Protein AF-A0A315AX96-F1 (afdb_monomer)

pLDDT: mean 82.33, std 15.09, range [42.09, 96.19]

Foldseek 3Di:
DDDDPQLLVQQVVLLPDPQQKRPDHDPVQDDPNVVVSVVVCVVVVQWDADPVDGPIIGGDCVVCVSNVNRPPDPPPPDPPALVVVQVVQQPDPVGHDLVRSCVSNVDDSVVSCCVVPPDLPPDPVSVVVVVVVVPD

Solvent-accessible surface area (backbone atoms only — not comparable to full-atom values): 8240 Å² total; per-residue (Å²): 135,87,78,50,72,69,59,47,52,38,43,53,51,7,67,72,35,96,80,20,40,59,79,73,72,59,90,89,53,52,72,71,58,37,52,53,52,50,54,52,36,39,78,67,54,27,31,41,77,36,92,89,40,86,95,38,39,22,54,30,73,60,27,30,45,75,75,69,47,69,80,74,68,79,76,74,81,57,78,92,36,60,68,45,55,48,51,56,41,54,69,39,95,89,43,65,54,72,69,60,51,24,69,77,53,71,43,56,67,71,59,52,44,42,73,75,55,63,59,64,90,77,38,71,72,56,49,55,55,58,61,61,69,73,76,118

Mean predicted aligned error: 13.6 Å

Structure (mmCIF, N/CA/C/O backbone):
data_AF-A0A315AX96-F1
#
_entry.id   AF-A0A315AX96-F1
#
loop_
_atom_site.group_PDB
_atom_site.id
_atom_site.type_symbol
_atom_site.label_atom_id
_atom_site.label_alt_id
_atom_site.label_comp_id
_atom_site.label_asym_id
_atom_site.label_entity_id
_atom_site.label_seq_id
_atom_site.pdbx_PDB_ins_code
_atom_site.Cartn_x
_atom_site.Cartn_y
_atom_site.Cartn_z
_atom_site.occupancy
_atom_site.B_iso_or_equiv
_atom_site.auth_seq_id
_atom_site.auth_comp_id
_atom_site.auth_asym_id
_atom_site.auth_atom_id
_atom_site.pdbx_PDB_model_num
ATOM 1 N N . MET A 1 1 ? 8.034 11.526 -18.529 1.00 64.00 1 MET A N 1
ATOM 2 C CA . MET A 1 1 ? 9.203 10.656 -18.804 1.00 64.00 1 MET A CA 1
ATOM 3 C C . MET A 1 1 ? 8.694 9.248 -19.082 1.00 64.00 1 MET A C 1
ATOM 5 O O . MET A 1 1 ? 7.723 8.856 -18.447 1.00 64.00 1 MET A O 1
ATOM 9 N N . LYS A 1 2 ? 9.268 8.510 -20.039 1.00 84.25 2 LYS A N 1
ATOM 10 C CA . LYS A 1 2 ? 8.833 7.135 -20.335 1.00 84.25 2 LYS A CA 1
ATOM 11 C C . LYS A 1 2 ? 9.669 6.163 -19.499 1.00 84.25 2 LYS A C 1
ATOM 13 O O . LYS A 1 2 ? 10.882 6.134 -19.666 1.00 84.25 2 LYS A O 1
ATOM 18 N N . LEU A 1 3 ? 9.026 5.408 -18.607 1.00 89.19 3 LEU A N 1
ATOM 19 C CA . LEU A 1 3 ? 9.686 4.353 -17.832 1.00 89.19 3 LEU A CA 1
ATOM 20 C C . LEU A 1 3 ? 10.158 3.230 -18.759 1.00 89.19 3 LEU A C 1
ATOM 22 O O . LEU A 1 3 ? 9.441 2.863 -19.696 1.00 89.19 3 LEU A O 1
ATOM 26 N N . THR A 1 4 ? 11.335 2.673 -18.479 1.00 92.44 4 THR A N 1
ATOM 27 C CA . THR A 1 4 ? 11.781 1.429 -19.120 1.00 92.44 4 THR A CA 1
ATOM 28 C C . THR A 1 4 ? 11.036 0.230 -18.534 1.00 92.44 4 THR A C 1
ATOM 30 O O . THR A 1 4 ? 10.529 0.294 -17.411 1.00 92.44 4 THR A O 1
ATOM 33 N N . ASP A 1 5 ? 10.991 -0.884 -19.266 1.00 92.06 5 ASP A N 1
ATOM 34 C CA . ASP A 1 5 ? 10.284 -2.088 -18.808 1.00 92.06 5 ASP A CA 1
ATOM 35 C C . ASP A 1 5 ? 10.875 -2.639 -17.503 1.00 92.06 5 ASP A C 1
ATOM 37 O O . ASP A 1 5 ? 10.133 -3.021 -16.601 1.00 92.06 5 ASP A O 1
ATOM 41 N N . THR A 1 6 ? 12.201 -2.567 -17.334 1.00 92.25 6 THR A N 1
ATOM 42 C CA . THR A 1 6 ? 12.876 -2.939 -16.081 1.00 92.25 6 THR A CA 1
ATOM 43 C C . THR A 1 6 ? 12.469 -2.034 -14.917 1.00 92.25 6 THR A C 1
ATOM 45 O O . THR A 1 6 ? 12.195 -2.529 -13.828 1.00 92.25 6 THR A O 1
ATOM 48 N N . GLN A 1 7 ? 12.411 -0.712 -15.123 1.00 94.19 7 GLN A N 1
ATOM 49 C CA . GLN A 1 7 ? 11.991 0.229 -14.076 1.00 94.19 7 GLN A CA 1
ATOM 50 C C . GLN A 1 7 ? 10.535 -0.006 -13.671 1.00 94.19 7 GLN A C 1
ATOM 52 O O . GLN A 1 7 ? 10.226 -0.012 -12.481 1.00 94.19 7 GLN A O 1
ATOM 57 N N . ARG A 1 8 ? 9.652 -0.241 -14.651 1.00 94.50 8 ARG A N 1
ATOM 58 C CA . ARG A 1 8 ? 8.246 -0.569 -14.399 1.00 94.50 8 ARG A CA 1
ATOM 59 C C . ARG A 1 8 ? 8.116 -1.865 -13.602 1.00 94.50 8 ARG A C 1
ATOM 61 O O . ARG A 1 8 ? 7.441 -1.854 -12.580 1.00 94.50 8 ARG A O 1
ATOM 68 N N . ALA A 1 9 ? 8.800 -2.932 -14.014 1.00 93.38 9 ALA A N 1
ATOM 69 C CA . ALA A 1 9 ? 8.751 -4.221 -13.327 1.00 93.38 9 ALA A CA 1
ATOM 70 C C . ALA A 1 9 ? 9.232 -4.129 -11.867 1.00 93.38 9 ALA A C 1
ATOM 72 O O . ALA A 1 9 ? 8.626 -4.722 -10.979 1.00 93.38 9 ALA A O 1
ATOM 73 N N . LEU A 1 10 ? 10.283 -3.346 -11.595 1.00 94.75 10 LEU A N 1
ATOM 74 C CA . LEU A 1 10 ? 10.766 -3.120 -10.227 1.00 94.75 10 LEU A CA 1
ATOM 75 C C . LEU A 1 10 ? 9.746 -2.366 -9.366 1.00 94.75 10 LEU A C 1
ATOM 77 O O . LEU A 1 10 ? 9.527 -2.736 -8.213 1.00 94.75 10 LEU A O 1
ATOM 81 N N . LEU A 1 11 ? 9.117 -1.322 -9.913 1.00 95.00 11 LEU A N 1
ATOM 82 C CA . LEU A 1 11 ? 8.081 -0.562 -9.209 1.00 95.00 11 LEU A CA 1
ATOM 83 C C . LEU A 1 11 ? 6.825 -1.406 -8.968 1.00 95.00 11 LEU A C 1
ATOM 85 O O . LEU A 1 11 ? 6.208 -1.288 -7.915 1.00 95.00 11 LEU A O 1
ATOM 89 N N . GLU A 1 12 ? 6.466 -2.279 -9.907 1.00 93.50 12 GLU A N 1
ATOM 90 C CA . GLU A 1 12 ? 5.327 -3.188 -9.782 1.00 93.50 12 GLU A CA 1
ATOM 91 C C . GLU A 1 12 ? 5.576 -4.270 -8.723 1.00 93.50 12 GLU A C 1
ATOM 93 O O . GLU A 1 12 ? 4.725 -4.498 -7.862 1.00 93.50 12 GLU A O 1
ATOM 98 N N . ALA A 1 13 ? 6.775 -4.860 -8.698 1.00 93.56 13 ALA A N 1
ATOM 99 C CA . ALA A 1 13 ? 7.179 -5.780 -7.638 1.00 93.56 13 ALA A CA 1
ATOM 100 C C . ALA A 1 13 ? 7.186 -5.090 -6.263 1.00 93.56 13 ALA A C 1
ATOM 102 O O . ALA A 1 13 ? 6.656 -5.623 -5.286 1.00 93.56 13 ALA A O 1
ATOM 103 N N . ALA A 1 14 ? 7.710 -3.862 -6.190 1.00 93.88 14 ALA A N 1
ATOM 104 C CA . ALA A 1 14 ? 7.651 -3.060 -4.975 1.00 93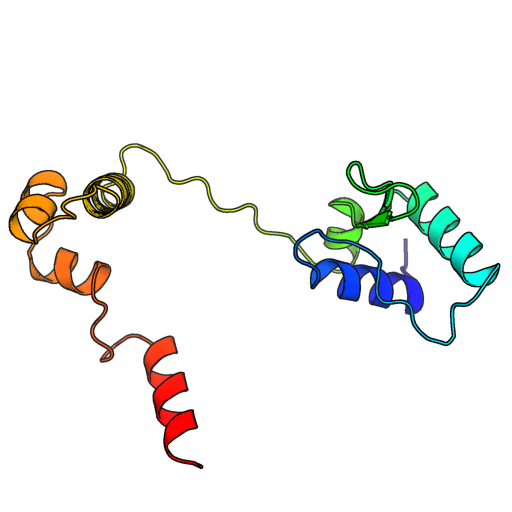.88 14 ALA A CA 1
ATOM 105 C C . ALA A 1 14 ? 6.199 -2.764 -4.567 1.00 93.88 14 ALA A C 1
ATOM 107 O O . ALA A 1 14 ? 5.861 -2.878 -3.393 1.00 93.88 14 ALA A O 1
ATOM 108 N N . ALA A 1 15 ? 5.302 -2.454 -5.506 1.00 92.25 15 ALA A N 1
ATOM 109 C CA . ALA A 1 15 ? 3.894 -2.187 -5.218 1.00 92.25 15 ALA A CA 1
ATOM 110 C C . ALA A 1 15 ? 3.178 -3.376 -4.555 1.00 92.25 15 ALA A C 1
ATOM 112 O O . ALA A 1 15 ? 2.291 -3.156 -3.727 1.00 92.25 15 ALA A O 1
ATOM 113 N N . GLN A 1 16 ? 3.581 -4.608 -4.864 1.00 90.50 16 GLN A N 1
ATOM 114 C CA . GLN A 1 16 ? 3.052 -5.823 -4.237 1.00 90.50 16 GLN A CA 1
ATOM 115 C C . GLN A 1 16 ? 3.631 -6.068 -2.835 1.00 90.50 16 GLN A C 1
ATOM 117 O O . GLN A 1 16 ? 2.996 -6.717 -2.005 1.00 90.50 16 GLN A O 1
ATOM 122 N N . HIS A 1 17 ? 4.800 -5.505 -2.526 1.00 89.69 17 HIS A N 1
ATOM 123 C CA . HIS A 1 17 ? 5.391 -5.607 -1.200 1.00 89.69 17 HIS A CA 1
ATOM 124 C C . HIS A 1 17 ? 4.610 -4.748 -0.178 1.00 89.69 17 HIS A C 1
ATOM 126 O O . HIS A 1 17 ? 4.353 -3.565 -0.442 1.00 89.69 17 HIS A O 1
ATOM 132 N N . PRO A 1 18 ? 4.283 -5.259 1.028 1.00 87.81 18 PRO A N 1
ATOM 133 C CA . PRO A 1 18 ? 3.567 -4.489 2.054 1.00 87.81 18 PRO A CA 1
ATOM 134 C C . PRO A 1 18 ? 4.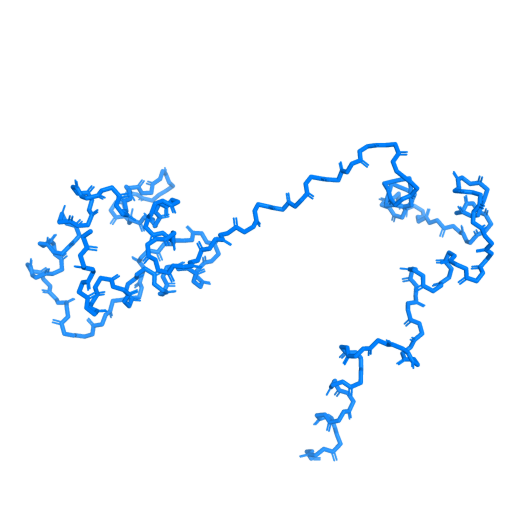266 -3.174 2.420 1.00 87.81 18 PRO A C 1
ATOM 136 O O . PRO A 1 18 ? 3.628 -2.141 2.583 1.00 87.81 18 PRO A O 1
ATOM 139 N N . GLN A 1 19 ? 5.599 -3.209 2.477 1.00 90.38 19 GLN A N 1
ATOM 140 C CA . GLN A 1 19 ? 6.456 -2.057 2.793 1.00 90.38 19 GLN A CA 1
ATOM 141 C C . GLN A 1 19 ? 7.003 -1.335 1.550 1.00 90.38 19 GLN A C 1
ATOM 143 O O . GLN A 1 19 ? 7.928 -0.543 1.667 1.00 90.38 19 GLN A O 1
ATOM 148 N N . LYS A 1 20 ? 6.505 -1.654 0.348 1.00 93.69 20 LYS A N 1
ATOM 149 C CA . LYS A 1 20 ? 6.943 -1.032 -0.914 1.00 93.69 20 LYS A CA 1
ATOM 150 C C . LYS A 1 20 ? 8.442 -1.148 -1.227 1.00 93.69 20 LYS A C 1
ATOM 152 O O . LYS A 1 20 ? 9.001 -0.289 -1.901 1.00 93.69 20 LYS A O 1
ATOM 157 N N . LYS A 1 21 ? 9.102 -2.210 -0.757 1.00 94.94 21 LYS A N 1
ATOM 158 C CA . LYS A 1 21 ? 10.548 -2.419 -0.914 1.00 94.94 21 LYS A CA 1
ATOM 159 C C . LYS A 1 21 ? 10.902 -3.038 -2.261 1.00 94.94 21 LYS A C 1
ATOM 161 O O . LYS A 1 21 ? 10.216 -3.936 -2.743 1.00 94.94 21 LYS A O 1
ATOM 166 N N . LEU A 1 22 ? 12.037 -2.622 -2.811 1.00 93.75 22 LEU A N 1
ATOM 167 C CA . LEU A 1 22 ? 12.649 -3.235 -3.983 1.00 93.75 22 LEU A CA 1
ATOM 168 C C . LEU A 1 22 ? 13.564 -4.381 -3.528 1.00 93.75 22 LEU A C 1
ATOM 170 O O . LEU A 1 22 ? 14.758 -4.178 -3.317 1.00 93.75 22 LEU A O 1
ATOM 174 N N . ILE A 1 23 ? 12.999 -5.578 -3.355 1.00 91.50 23 ILE A N 1
ATOM 175 C CA . ILE A 1 23 ? 13.754 -6.793 -2.981 1.00 91.50 23 ILE A CA 1
ATOM 176 C C . ILE A 1 23 ? 13.781 -7.854 -4.090 1.00 91.50 23 ILE A C 1
ATOM 178 O O . ILE A 1 23 ? 14.702 -8.666 -4.144 1.00 91.50 23 ILE A O 1
ATOM 182 N N .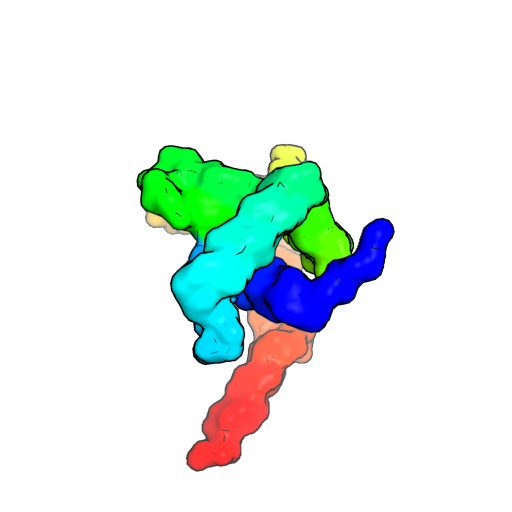 ASN A 1 24 ? 12.813 -7.826 -5.010 1.00 89.38 24 ASN A N 1
ATOM 183 C CA . ASN A 1 24 ? 12.719 -8.764 -6.125 1.00 89.38 24 ASN A CA 1
ATOM 184 C C . ASN A 1 24 ? 13.319 -8.138 -7.390 1.00 89.38 24 ASN A C 1
ATOM 186 O O . ASN A 1 24 ? 12.688 -7.312 -8.047 1.00 89.38 24 ASN A O 1
ATOM 190 N N . PHE A 1 25 ? 14.547 -8.534 -7.730 1.00 90.56 25 PHE A N 1
ATOM 191 C CA . PHE A 1 25 ? 15.251 -8.061 -8.925 1.00 90.56 25 PHE A CA 1
ATOM 192 C C . PHE A 1 25 ? 15.241 -9.138 -10.016 1.00 90.56 25 PHE A C 1
ATOM 194 O O . PHE A 1 25 ? 15.449 -10.309 -9.698 1.00 90.56 25 PHE A O 1
ATOM 201 N N . PRO A 1 26 ? 15.043 -8.773 -11.295 1.00 85.88 26 PRO A N 1
ATOM 202 C CA . PRO A 1 26 ? 15.138 -9.730 -12.391 1.00 85.88 26 PRO A CA 1
ATOM 203 C C . PRO A 1 26 ? 16.582 -10.219 -12.571 1.00 85.88 26 PRO A C 1
ATOM 205 O O . PRO A 1 26 ? 17.533 -9.461 -12.373 1.00 85.88 26 PRO A O 1
ATOM 208 N N . ASP A 1 27 ? 16.758 -11.461 -13.031 1.00 86.06 27 ASP A N 1
ATOM 209 C CA . ASP A 1 27 ? 18.081 -12.079 -13.235 1.00 86.06 27 ASP A CA 1
ATOM 210 C C . ASP A 1 2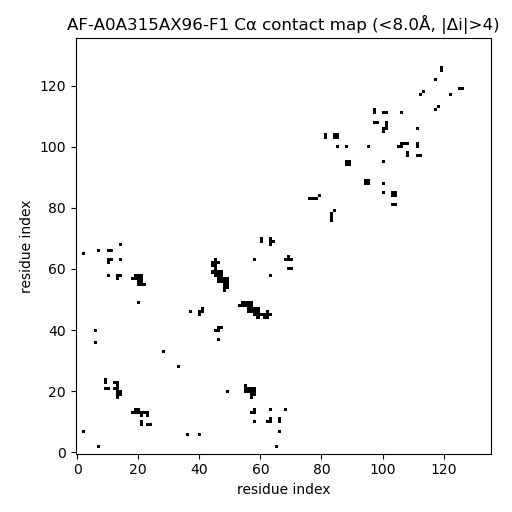7 ? 18.979 -11.348 -14.236 1.00 86.06 27 ASP A C 1
ATOM 212 O O . ASP A 1 27 ? 20.205 -11.478 -14.199 1.00 86.06 27 ASP A O 1
ATOM 216 N N . THR A 1 28 ? 18.374 -10.572 -15.129 1.00 84.50 28 THR A N 1
ATOM 217 C CA . THR A 1 28 ? 19.065 -9.736 -16.112 1.00 84.50 28 THR A CA 1
ATOM 218 C C . THR A 1 28 ? 19.734 -8.514 -15.479 1.00 84.50 28 THR A C 1
ATOM 220 O O . THR A 1 28 ? 20.610 -7.907 -16.093 1.00 84.50 28 THR A O 1
ATOM 223 N N . LEU A 1 29 ? 19.359 -8.151 -14.248 1.00 88.06 29 LEU A N 1
ATOM 224 C CA . LEU A 1 29 ? 19.817 -6.949 -13.562 1.00 88.06 29 LEU A CA 1
ATOM 225 C C . LEU A 1 29 ? 20.759 -7.295 -12.399 1.00 88.06 29 LEU A C 1
ATOM 227 O O . LEU A 1 29 ? 20.354 -7.381 -11.240 1.00 88.06 29 LEU A O 1
ATOM 231 N N . LYS A 1 30 ? 22.051 -7.457 -12.710 1.00 89.56 30 LYS A N 1
ATOM 232 C CA . LYS A 1 30 ? 23.095 -7.844 -11.742 1.00 89.56 30 LYS A CA 1
ATOM 233 C C . LYS A 1 30 ? 24.226 -6.814 -11.653 1.00 89.56 30 LYS A C 1
ATOM 235 O O . LYS A 1 30 ? 24.502 -6.077 -12.601 1.00 8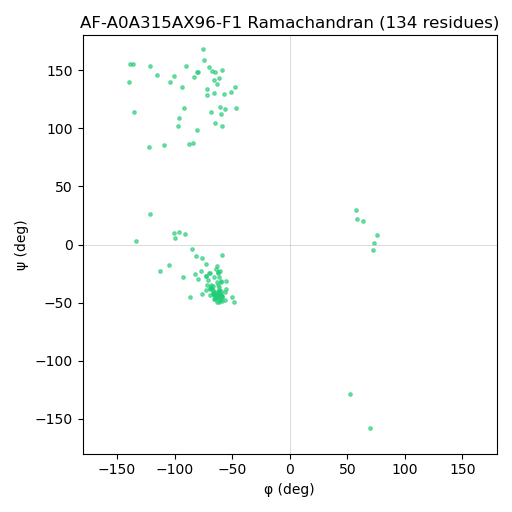9.56 30 LYS A O 1
ATOM 240 N N . GLY A 1 31 ? 24.883 -6.769 -10.491 1.00 90.00 31 GLY A N 1
ATOM 241 C CA . GLY A 1 31 ? 26.087 -5.967 -10.246 1.00 90.00 31 GLY A CA 1
ATOM 242 C C . GLY A 1 31 ? 25.934 -4.487 -10.616 1.00 90.00 31 GLY A C 1
ATOM 243 O O . GLY A 1 31 ? 24.974 -3.826 -10.220 1.00 90.00 31 GLY A O 1
ATOM 244 N N . GLY A 1 32 ? 26.870 -3.965 -11.413 1.00 90.81 32 GLY A N 1
ATOM 245 C CA . GLY A 1 32 ? 26.905 -2.550 -11.797 1.00 90.81 32 GLY A CA 1
ATOM 246 C C . GLY A 1 32 ? 25.675 -2.061 -12.573 1.00 90.81 32 GLY A C 1
ATOM 247 O O . GLY A 1 32 ? 25.311 -0.893 -12.454 1.00 90.81 32 GLY A O 1
ATOM 248 N N . ALA A 1 33 ? 24.990 -2.935 -13.321 1.00 90.88 33 ALA A N 1
ATOM 249 C CA . ALA A 1 33 ? 23.755 -2.565 -14.018 1.00 90.88 33 ALA A CA 1
ATOM 250 C C . ALA A 1 33 ? 22.630 -2.239 -13.024 1.00 90.88 33 ALA A C 1
ATOM 252 O O . ALA A 1 33 ? 21.934 -1.237 -13.186 1.00 90.88 33 ALA A O 1
ATOM 253 N N . ARG A 1 34 ? 22.508 -3.033 -11.951 1.00 93.25 34 ARG A N 1
ATOM 254 C CA . ARG A 1 34 ? 21.550 -2.785 -10.866 1.00 93.25 34 ARG A CA 1
ATOM 255 C C . ARG A 1 34 ? 21.808 -1.442 -10.199 1.00 93.25 34 ARG A C 1
ATOM 257 O O . ARG A 1 34 ? 20.873 -0.668 -10.030 1.00 93.25 34 ARG A O 1
ATOM 264 N N . ILE A 1 35 ? 23.069 -1.157 -9.876 1.00 93.00 35 ILE A N 1
ATOM 265 C CA . ILE A 1 35 ? 23.464 0.106 -9.242 1.00 93.00 35 ILE A CA 1
ATOM 266 C C . ILE A 1 35 ? 23.059 1.285 -10.132 1.00 93.00 35 ILE A C 1
ATOM 268 O O . ILE A 1 35 ? 22.368 2.181 -9.665 1.00 93.00 35 ILE A O 1
ATOM 272 N N . LYS A 1 36 ? 23.380 1.247 -11.433 1.00 94.25 36 LYS A N 1
ATOM 273 C CA . LYS A 1 36 ? 23.011 2.319 -12.374 1.00 94.25 36 LYS A CA 1
ATOM 274 C C . LYS A 1 36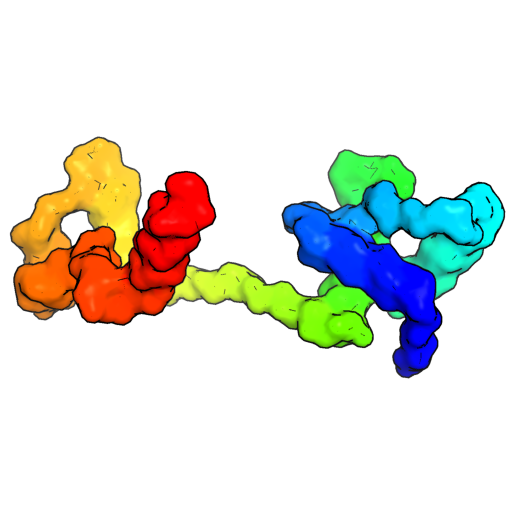 ? 21.502 2.545 -12.463 1.00 94.25 36 LYS A C 1
ATOM 276 O O . LYS A 1 36 ? 21.064 3.693 -12.485 1.00 94.25 36 LYS A O 1
ATOM 281 N N . VAL A 1 37 ? 20.711 1.470 -12.513 1.00 94.69 37 VAL A N 1
ATOM 282 C CA . VAL A 1 37 ? 19.245 1.574 -12.557 1.00 94.69 37 VAL A CA 1
ATOM 283 C C . VAL A 1 37 ? 18.707 2.183 -11.265 1.00 94.69 37 VAL A C 1
ATOM 285 O O . VAL A 1 37 ? 17.919 3.120 -11.341 1.00 94.69 37 VAL A O 1
ATOM 288 N N . LEU A 1 38 ? 19.171 1.724 -10.099 1.00 94.44 38 LEU A N 1
ATOM 289 C CA . LEU A 1 38 ? 18.754 2.276 -8.807 1.00 94.44 38 LEU A CA 1
ATOM 290 C C . LEU A 1 38 ? 19.152 3.750 -8.664 1.00 94.44 38 LEU A C 1
ATOM 292 O O . LEU A 1 38 ? 18.309 4.569 -8.319 1.00 94.44 38 LEU A O 1
ATOM 296 N N . THR A 1 39 ? 20.383 4.123 -9.021 1.00 95.06 39 THR A N 1
ATOM 297 C CA . THR A 1 39 ? 20.820 5.528 -9.027 1.00 95.06 39 THR A CA 1
ATOM 298 C C . THR A 1 39 ? 19.954 6.380 -9.956 1.00 95.06 39 THR A C 1
ATOM 300 O O . THR A 1 39 ? 19.520 7.463 -9.576 1.00 95.06 39 THR A O 1
ATOM 303 N N . SER A 1 40 ? 19.647 5.891 -11.162 1.00 95.06 40 SER A N 1
ATOM 304 C CA . SER A 1 40 ? 18.773 6.603 -12.101 1.00 95.06 40 SER A CA 1
ATOM 305 C C . SER A 1 40 ? 17.345 6.755 -11.577 1.00 95.06 40 SER A C 1
ATOM 307 O O . SER A 1 40 ? 16.752 7.812 -11.773 1.00 95.06 40 SER A O 1
ATOM 309 N N . MET A 1 41 ? 16.784 5.721 -10.947 1.00 95.94 41 MET A N 1
ATOM 310 C CA . MET A 1 41 ? 15.437 5.767 -10.376 1.00 95.94 41 MET A CA 1
ATOM 311 C C . MET A 1 41 ? 15.373 6.698 -9.164 1.00 95.94 41 MET A C 1
ATOM 313 O O . MET A 1 41 ? 14.393 7.423 -9.017 1.00 95.94 41 MET A O 1
ATOM 317 N N . HIS A 1 42 ? 16.420 6.714 -8.339 1.00 96.00 42 HIS A N 1
ATOM 318 C CA . HIS A 1 42 ? 16.533 7.610 -7.193 1.00 96.00 42 HIS A CA 1
ATOM 319 C C . HIS A 1 42 ? 16.637 9.073 -7.636 1.00 96.00 42 HIS A C 1
ATOM 321 O O . HIS A 1 42 ? 15.902 9.922 -7.149 1.00 96.00 42 HIS A O 1
ATOM 327 N N . ASN A 1 43 ? 17.488 9.374 -8.623 1.00 95.25 43 ASN A N 1
ATOM 328 C CA . ASN A 1 43 ? 17.618 10.729 -9.175 1.00 95.25 43 ASN A CA 1
ATOM 329 C C . ASN A 1 43 ? 16.328 11.235 -9.836 1.00 95.25 43 ASN A C 1
ATOM 331 O O . ASN A 1 43 ? 16.135 12.438 -9.964 1.00 95.25 43 ASN A O 1
ATOM 335 N N . ALA A 1 44 ? 15.466 10.321 -10.284 1.00 94.25 44 ALA A N 1
ATOM 336 C CA . ALA A 1 44 ? 14.153 10.630 -10.836 1.00 94.25 44 ALA A CA 1
ATOM 337 C C . ALA A 1 44 ? 13.035 10.644 -9.773 1.00 94.25 44 ALA A C 1
ATOM 339 O O . ALA A 1 44 ? 11.865 10.679 -10.146 1.00 94.25 44 ALA A O 1
ATOM 340 N N . GLU A 1 45 ? 13.378 10.562 -8.481 1.00 95.19 45 GLU A N 1
ATOM 341 C CA . GLU A 1 45 ? 12.447 10.546 -7.339 1.00 95.19 45 GLU A CA 1
ATOM 342 C C . GLU A 1 45 ? 11.418 9.401 -7.377 1.00 95.19 45 GLU A C 1
ATOM 344 O O . GLU A 1 45 ? 10.363 9.460 -6.744 1.00 95.19 45 GLU A O 1
ATOM 349 N N . LEU A 1 46 ? 11.708 8.325 -8.116 1.00 95.81 46 LEU A N 1
ATOM 350 C CA . LEU A 1 46 ? 10.833 7.149 -8.211 1.00 95.81 46 LEU A CA 1
ATOM 351 C C . LEU A 1 46 ? 11.025 6.194 -7.027 1.00 95.81 46 LEU A C 1
ATOM 353 O O . LEU A 1 46 ? 10.129 5.413 -6.705 1.00 95.81 46 LEU A O 1
ATOM 357 N N . ILE A 1 47 ? 12.204 6.231 -6.407 1.00 96.19 47 ILE A N 1
ATOM 358 C CA . ILE A 1 47 ? 12.567 5.430 -5.238 1.00 96.19 47 ILE A CA 1
ATOM 359 C C . ILE A 1 47 ? 13.358 6.284 -4.251 1.00 96.19 47 ILE A C 1
ATOM 361 O O . ILE A 1 47 ? 14.037 7.228 -4.649 1.00 96.19 47 ILE A O 1
ATOM 365 N N . GLU A 1 48 ? 13.322 5.898 -2.986 1.00 95.88 48 GLU A N 1
ATOM 366 C CA . GLU A 1 48 ? 14.061 6.533 -1.896 1.00 95.88 48 GLU A CA 1
ATOM 367 C C . GLU A 1 48 ? 14.705 5.460 -1.001 1.00 95.88 48 GLU A C 1
ATOM 369 O O . GLU A 1 48 ? 14.256 4.307 -1.001 1.00 95.88 48 GLU A O 1
ATOM 374 N N . PRO A 1 49 ? 15.791 5.774 -0.277 1.00 94.69 49 PRO A N 1
ATOM 375 C CA . PRO A 1 49 ? 16.365 4.848 0.690 1.00 94.69 49 PRO A CA 1
ATOM 376 C C . PRO A 1 49 ? 15.371 4.559 1.824 1.00 94.69 49 PRO A C 1
ATOM 378 O O . PRO A 1 49 ? 14.710 5.453 2.347 1.00 94.69 49 PRO A O 1
ATOM 381 N N . SER A 1 50 ? 15.282 3.294 2.222 1.00 92.62 50 SER A N 1
ATOM 382 C CA . SER A 1 50 ? 14.450 2.843 3.334 1.00 92.62 50 SER A CA 1
ATOM 383 C C . SER A 1 50 ? 14.958 3.419 4.654 1.00 92.62 50 SER A C 1
ATOM 385 O O . SER A 1 50 ? 16.129 3.274 4.996 1.00 92.62 50 SER A O 1
ATOM 387 N N . ALA A 1 51 ? 14.056 3.998 5.447 1.00 88.44 51 ALA A N 1
ATOM 388 C CA . ALA A 1 51 ? 14.383 4.471 6.793 1.00 88.44 51 ALA A CA 1
ATOM 389 C C . ALA A 1 51 ? 14.676 3.325 7.783 1.00 88.44 51 ALA A C 1
ATOM 391 O O . ALA A 1 51 ? 15.356 3.536 8.783 1.00 88.44 51 ALA A O 1
ATOM 392 N N . ALA A 1 52 ? 14.150 2.123 7.524 1.00 87.44 52 ALA A N 1
ATOM 393 C CA . ALA A 1 52 ? 14.265 0.978 8.430 1.00 87.44 52 ALA A CA 1
ATOM 394 C C . ALA A 1 52 ? 15.476 0.082 8.131 1.00 87.44 52 ALA A C 1
ATOM 396 O O . ALA A 1 52 ? 15.981 -0.584 9.029 1.00 87.44 52 ALA A O 1
ATOM 397 N N . GLU A 1 53 ? 15.924 0.039 6.874 1.00 87.00 53 GLU A N 1
ATOM 398 C CA . GLU A 1 53 ? 16.969 -0.880 6.419 1.00 87.00 53 GLU A CA 1
ATOM 399 C C . GLU A 1 53 ? 17.975 -0.136 5.537 1.00 87.00 53 GLU A C 1
ATOM 401 O O . GLU A 1 53 ? 17.605 0.298 4.441 1.00 87.00 53 GLU A O 1
ATOM 406 N N . PRO A 1 54 ? 19.240 0.004 5.974 1.00 78.75 54 PRO A N 1
ATOM 407 C CA . PRO A 1 54 ? 20.277 0.576 5.130 1.00 78.75 54 PRO A CA 1
ATOM 408 C C . PRO A 1 54 ? 20.466 -0.297 3.879 1.00 78.75 54 PRO A C 1
ATOM 410 O O . PRO A 1 54 ? 20.347 -1.517 3.940 1.00 78.75 54 PRO A O 1
ATOM 413 N N . GLU A 1 55 ? 20.734 0.339 2.736 1.00 84.62 55 GLU A N 1
ATOM 414 C CA . GLU A 1 55 ? 20.905 -0.283 1.403 1.00 84.62 55 GLU A CA 1
ATOM 415 C C . GLU A 1 55 ? 19.636 -0.816 0.710 1.00 84.62 55 GLU A C 1
ATOM 417 O O . GLU A 1 55 ? 19.689 -1.202 -0.464 1.00 84.62 55 GLU A O 1
ATOM 422 N N . VAL A 1 56 ? 18.478 -0.786 1.371 1.00 91.69 56 VAL A N 1
ATOM 423 C CA . VAL A 1 56 ? 17.196 -1.129 0.741 1.00 91.69 56 VAL A CA 1
ATOM 424 C C . VAL A 1 56 ? 16.526 0.135 0.221 1.00 91.69 56 VAL A C 1
ATOM 426 O O . VAL A 1 56 ? 16.456 1.142 0.916 1.00 91.69 56 VAL A O 1
ATOM 429 N N . PHE A 1 57 ? 15.992 0.076 -0.997 1.00 95.44 57 PHE A N 1
ATOM 430 C CA . PHE A 1 57 ? 15.184 1.155 -1.563 1.00 95.44 57 PHE A CA 1
ATOM 431 C C . PHE A 1 57 ? 13.697 0.825 -1.457 1.00 95.44 57 PHE A C 1
ATOM 433 O O . PHE A 1 57 ? 13.293 -0.332 -1.608 1.00 95.44 57 PHE A O 1
ATOM 440 N N . VAL A 1 58 ? 12.883 1.852 -1.241 1.00 95.69 58 VAL A N 1
ATOM 441 C CA . VAL A 1 58 ? 11.421 1.787 -1.270 1.00 95.69 58 VAL A CA 1
ATOM 442 C C . VAL A 1 58 ? 10.881 2.641 -2.413 1.00 95.69 58 VAL A C 1
ATOM 444 O O . VAL A 1 58 ? 11.472 3.655 -2.782 1.00 95.69 58 VAL A O 1
ATOM 447 N N . ALA A 1 59 ? 9.778 2.207 -3.018 1.00 95.31 59 ALA A N 1
ATOM 448 C CA . ALA A 1 59 ? 9.097 2.972 -4.054 1.00 95.31 59 ALA A CA 1
ATOM 449 C C . ALA A 1 59 ? 8.385 4.181 -3.435 1.00 95.31 59 ALA A C 1
ATOM 451 O O . ALA A 1 59 ? 7.605 4.030 -2.492 1.00 95.31 59 ALA A O 1
ATOM 452 N N . THR A 1 60 ? 8.625 5.367 -3.993 1.00 94.56 60 THR A N 1
ATOM 453 C CA . THR A 1 60 ? 7.963 6.601 -3.551 1.00 94.56 60 THR A CA 1
ATOM 454 C C . THR A 1 60 ? 6.517 6.645 -4.044 1.00 94.56 60 THR A C 1
ATOM 456 O O . THR A 1 60 ? 6.109 5.898 -4.941 1.00 94.56 60 THR A O 1
ATOM 459 N N . ALA A 1 61 ? 5.731 7.588 -3.518 1.00 91.94 61 ALA A N 1
ATOM 460 C CA . ALA A 1 61 ? 4.403 7.875 -4.058 1.00 91.94 61 ALA A CA 1
ATOM 461 C C . ALA A 1 61 ? 4.457 8.227 -5.557 1.00 91.94 61 ALA A C 1
ATOM 463 O O . ALA A 1 61 ? 3.627 7.745 -6.326 1.00 91.94 61 ALA A O 1
ATOM 464 N N . THR A 1 62 ? 5.458 9.005 -5.981 1.00 92.19 62 THR A N 1
ATOM 465 C CA . THR A 1 62 ? 5.682 9.371 -7.388 1.00 92.19 62 THR A CA 1
ATOM 466 C C . THR A 1 62 ? 5.993 8.146 -8.246 1.00 92.19 62 THR A C 1
ATOM 468 O O . THR A 1 62 ? 5.393 7.973 -9.308 1.00 92.19 62 THR A O 1
ATOM 471 N N . GLY A 1 63 ? 6.873 7.254 -7.777 1.00 93.62 63 GLY A N 1
ATOM 472 C CA . GLY A 1 63 ? 7.198 6.006 -8.470 1.00 93.62 63 GLY A CA 1
ATOM 473 C C . GLY A 1 63 ? 5.982 5.103 -8.664 1.00 93.62 63 GLY A C 1
ATOM 474 O O . GLY A 1 63 ? 5.740 4.607 -9.763 1.00 93.62 63 GLY A O 1
ATOM 475 N N . LEU A 1 64 ? 5.164 4.947 -7.622 1.00 92.94 64 LEU A N 1
ATOM 476 C CA . LEU A 1 64 ? 3.933 4.159 -7.688 1.00 92.94 64 LEU A CA 1
ATOM 477 C C . LEU A 1 64 ? 2.886 4.798 -8.616 1.00 92.94 64 LEU A C 1
ATOM 479 O O . LEU A 1 64 ? 2.283 4.108 -9.436 1.00 92.94 64 LEU A O 1
ATOM 483 N N . GLN A 1 65 ? 2.714 6.121 -8.575 1.00 91.94 65 GLN A N 1
ATOM 484 C CA . GLN A 1 65 ? 1.815 6.824 -9.498 1.00 91.94 65 GLN A CA 1
ATOM 485 C C . GLN A 1 65 ? 2.255 6.688 -10.959 1.00 91.94 65 GLN A C 1
ATOM 487 O O . GLN A 1 65 ? 1.408 6.557 -11.842 1.00 91.94 65 GLN A O 1
ATOM 492 N N . ALA A 1 66 ? 3.563 6.658 -11.226 1.00 91.75 66 ALA A N 1
ATOM 493 C CA . ALA A 1 66 ? 4.100 6.509 -12.576 1.00 91.75 66 ALA A CA 1
ATOM 494 C C . ALA A 1 66 ? 3.755 5.154 -13.229 1.00 91.75 66 ALA A C 1
ATOM 496 O O . ALA A 1 66 ? 3.759 5.050 -14.458 1.00 91.75 66 ALA A O 1
ATOM 497 N N . ILE A 1 67 ? 3.422 4.132 -12.431 1.00 92.62 67 ILE A N 1
ATOM 498 C CA . ILE A 1 67 ? 2.896 2.840 -12.906 1.00 92.62 67 ILE A CA 1
ATOM 499 C C . ILE A 1 67 ? 1.369 2.721 -12.765 1.00 92.62 67 ILE A C 1
ATOM 501 O O . ILE A 1 67 ? 0.817 1.643 -12.955 1.00 92.62 67 ILE A O 1
ATOM 505 N N . GLY A 1 68 ? 0.673 3.813 -12.434 1.00 88.44 68 GLY A N 1
ATOM 506 C CA . GLY A 1 68 ? -0.776 3.821 -12.213 1.00 88.44 68 GLY A CA 1
ATOM 507 C C . GLY A 1 68 ? -1.210 3.225 -10.872 1.00 88.44 68 GLY A C 1
ATOM 508 O O . GLY A 1 68 ? -2.404 3.068 -10.627 1.00 88.44 68 GLY A O 1
ATOM 509 N N . PHE A 1 69 ? -0.268 2.919 -9.977 1.00 83.00 69 PHE A N 1
ATOM 510 C CA . PHE A 1 69 ? -0.566 2.419 -8.643 1.00 83.00 69 PHE A CA 1
ATOM 511 C C . PHE A 1 69 ? -0.843 3.595 -7.703 1.00 83.00 69 PHE A C 1
ATOM 513 O O . PHE A 1 69 ? 0.035 4.112 -7.012 1.00 83.00 69 PHE A O 1
ATOM 520 N N . THR A 1 70 ? -2.096 4.039 -7.657 1.00 70.44 70 THR A N 1
ATOM 521 C CA . THR A 1 70 ? -2.543 4.962 -6.614 1.00 70.44 70 THR A CA 1
ATOM 522 C C . THR A 1 70 ? -2.825 4.143 -5.363 1.00 70.44 70 THR A C 1
ATOM 524 O O . THR A 1 70 ? -3.886 3.529 -5.252 1.00 70.44 70 THR A O 1
ATOM 527 N N . SER A 1 71 ? -1.879 4.101 -4.421 1.00 64.31 71 SER A N 1
ATOM 528 C CA . SER A 1 71 ? -2.171 3.587 -3.082 1.00 64.31 71 SER A CA 1
ATOM 529 C C . SER A 1 71 ? -3.292 4.444 -2.508 1.00 64.31 71 SER A C 1
ATOM 531 O O . SER A 1 71 ? -3.061 5.585 -2.110 1.00 64.31 71 SER A O 1
ATOM 533 N N . GLN A 1 72 ? -4.523 3.936 -2.520 1.00 54.62 72 GLN A N 1
ATOM 534 C CA . GLN A 1 72 ? -5.624 4.611 -1.862 1.00 54.62 72 GLN A CA 1
ATOM 535 C C . GLN A 1 72 ? -5.276 4.575 -0.376 1.00 54.62 72 GLN A C 1
ATOM 537 O O . GLN A 1 72 ? -5.300 3.507 0.236 1.00 54.62 72 GLN A O 1
ATOM 542 N N . ALA A 1 73 ? -4.844 5.713 0.178 1.00 56.84 73 ALA A N 1
ATOM 543 C CA . ALA A 1 73 ? -4.607 5.824 1.610 1.00 56.84 73 ALA A CA 1
ATOM 544 C C . ALA A 1 73 ? -5.837 5.240 2.325 1.00 56.84 73 ALA A C 1
ATOM 546 O O . ALA A 1 73 ? -6.958 5.515 1.866 1.00 56.84 73 ALA A O 1
ATOM 547 N N . PRO A 1 74 ? -5.663 4.414 3.377 1.00 57.03 74 PRO A N 1
ATOM 548 C CA . PRO A 1 74 ? -6.790 3.883 4.127 1.00 57.03 74 PRO A CA 1
ATOM 549 C C . PRO A 1 74 ? -7.737 5.040 4.421 1.00 57.03 74 PRO A C 1
ATOM 551 O O . PRO A 1 74 ? -7.324 6.032 5.023 1.00 57.03 74 PRO A O 1
ATOM 554 N 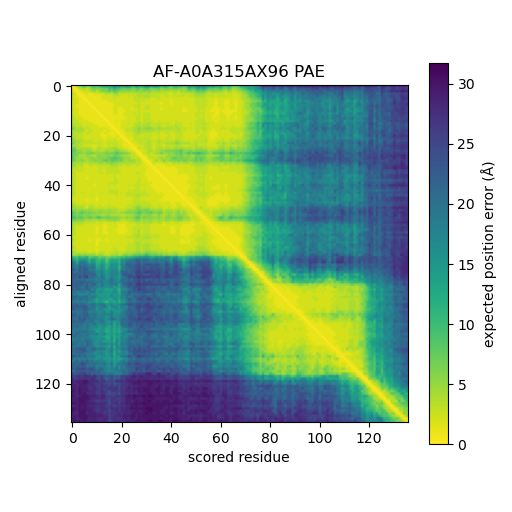N . ARG A 1 75 ? -8.973 4.980 3.903 1.00 62.59 75 ARG A N 1
ATOM 555 C CA . ARG A 1 75 ? -9.938 6.056 4.140 1.00 62.59 75 ARG A CA 1
ATOM 556 C C . ARG A 1 75 ? -10.060 6.201 5.648 1.00 62.59 75 ARG A C 1
ATOM 558 O O . ARG A 1 75 ? -10.469 5.252 6.316 1.00 62.59 75 ARG A O 1
ATOM 565 N N . ALA A 1 76 ? -9.674 7.366 6.164 1.00 61.72 76 ALA A N 1
ATOM 566 C CA . ALA A 1 76 ? -9.814 7.669 7.576 1.00 61.72 76 ALA A CA 1
ATOM 567 C C . ALA A 1 76 ? -11.262 7.378 7.993 1.00 61.72 76 ALA A C 1
ATOM 569 O O . ALA A 1 76 ? -12.206 7.777 7.297 1.00 61.72 76 ALA A O 1
ATOM 570 N N . LYS A 1 77 ? -11.439 6.644 9.099 1.00 63.53 77 LYS A N 1
ATOM 571 C CA . LYS A 1 77 ? -12.767 6.444 9.683 1.00 63.53 77 LYS A CA 1
ATOM 572 C C . LYS A 1 77 ? -13.296 7.822 10.042 1.00 63.53 77 LYS A C 1
ATOM 574 O O . LYS A 1 77 ? -12.689 8.536 10.829 1.00 63.53 77 LYS A O 1
ATOM 579 N N . ARG A 1 78 ? -14.408 8.208 9.423 1.00 73.62 78 ARG A N 1
ATOM 580 C CA . ARG A 1 78 ? -15.090 9.449 9.774 1.00 73.62 78 ARG A CA 1
ATOM 581 C C . ARG A 1 78 ? -15.674 9.281 11.170 1.00 73.62 78 ARG A C 1
ATOM 583 O O . ARG A 1 78 ? -16.563 8.448 11.372 1.00 73.62 78 ARG A O 1
ATOM 590 N N . GLU A 1 79 ? -15.152 10.058 12.105 1.00 69.56 79 GLU A N 1
ATOM 591 C CA . GLU A 1 79 ? -15.676 10.158 13.462 1.00 69.56 79 GLU A CA 1
ATOM 592 C C . GLU A 1 79 ? -17.141 10.626 13.430 1.00 69.56 79 GLU A C 1
ATOM 594 O O . GLU A 1 79 ? -17.582 11.284 12.485 1.00 69.56 79 GLU A O 1
ATOM 599 N N . GLY A 1 80 ? -17.933 10.202 14.417 1.00 76.31 80 GLY A N 1
ATOM 600 C CA . GLY A 1 80 ? -19.358 10.548 14.512 1.00 76.31 80 GLY A CA 1
ATOM 601 C C . GLY A 1 80 ? -20.285 9.853 13.504 1.00 76.31 80 GLY A C 1
ATOM 602 O O . GLY A 1 80 ? -21.491 10.092 13.514 1.00 76.31 80 GLY A O 1
ATOM 603 N N . THR A 1 81 ? -19.775 8.971 12.636 1.00 86.12 81 THR A N 1
ATOM 604 C CA . THR A 1 81 ? -20.639 8.130 11.791 1.00 86.12 81 THR A CA 1
ATOM 605 C C . THR A 1 81 ? -21.181 6.933 12.573 1.00 86.12 81 THR A C 1
ATOM 607 O O . THR A 1 81 ? -20.494 6.373 13.425 1.00 86.12 81 THR A O 1
ATOM 610 N N . LYS A 1 82 ? -22.390 6.465 12.233 1.00 86.50 82 LYS A N 1
ATOM 611 C CA . LYS A 1 82 ? -22.982 5.248 12.830 1.00 86.50 82 LYS A CA 1
ATOM 612 C C . LYS A 1 82 ? -22.072 4.016 12.683 1.00 86.50 82 LYS A C 1
ATOM 614 O O . LYS A 1 82 ? -22.027 3.174 13.570 1.00 86.50 82 LYS A O 1
ATOM 619 N N . GLN A 1 83 ? -21.291 3.952 11.598 1.00 82.44 83 GLN A N 1
ATOM 620 C CA . GLN A 1 83 ? -20.280 2.913 11.384 1.00 82.44 83 GLN A CA 1
ATOM 621 C C . GLN A 1 83 ? -19.107 3.024 12.372 1.00 82.44 83 GLN A C 1
ATOM 623 O O . GLN A 1 83 ? -18.620 2.002 12.843 1.00 82.44 83 GLN A O 1
ATOM 628 N N . ALA A 1 84 ? -18.660 4.237 12.713 1.00 85.19 84 ALA A N 1
ATOM 629 C CA . ALA A 1 84 ? -17.620 4.434 13.722 1.00 85.19 84 ALA A CA 1
ATOM 630 C C . ALA A 1 84 ? -18.098 4.004 15.119 1.00 85.19 84 ALA A C 1
ATOM 632 O O . ALA A 1 84 ? -17.374 3.284 15.801 1.00 85.19 84 ALA A O 1
ATOM 633 N N . VAL A 1 85 ? -19.339 4.351 15.486 1.00 88.25 85 VAL A N 1
ATOM 634 C CA . VAL A 1 85 ? -19.976 3.924 16.748 1.00 88.25 85 VAL A CA 1
ATOM 635 C C . VAL A 1 85 ? -20.055 2.396 16.841 1.00 88.25 85 VAL A C 1
ATOM 637 O O . VAL A 1 85 ? -19.699 1.814 17.861 1.00 88.25 85 VAL A O 1
ATOM 640 N N . LEU A 1 86 ? -20.464 1.728 15.758 1.00 89.12 86 LEU A N 1
ATOM 641 C CA . LEU A 1 86 ? -20.532 0.266 15.704 1.00 89.12 86 LEU A CA 1
ATOM 642 C C . LEU A 1 86 ? -19.151 -0.384 15.887 1.00 89.12 86 LEU A C 1
ATOM 644 O O . LEU A 1 86 ? -19.006 -1.337 16.645 1.00 89.12 86 LEU A O 1
ATOM 648 N N . ILE A 1 87 ? -18.127 0.137 15.211 1.00 87.81 87 ILE A N 1
ATOM 649 C CA . ILE A 1 87 ? -16.753 -0.368 15.328 1.00 87.81 87 ILE A CA 1
ATOM 650 C C . ILE A 1 87 ? -16.236 -0.216 16.756 1.00 87.81 87 ILE A C 1
ATOM 652 O O . ILE A 1 87 ? -15.608 -1.138 17.269 1.00 87.81 87 ILE A O 1
ATOM 656 N N . GLU A 1 88 ? -16.486 0.923 17.397 1.00 88.44 88 GLU A N 1
ATOM 657 C CA . GLU A 1 88 ? -16.101 1.143 18.789 1.00 88.44 88 GLU A CA 1
ATOM 658 C C . GLU A 1 88 ? -16.781 0.130 19.716 1.00 88.44 88 GLU A C 1
ATOM 660 O O . GLU A 1 88 ? -16.100 -0.514 20.509 1.00 88.44 88 GLU A O 1
ATOM 665 N N . LEU A 1 89 ? -18.096 -0.069 19.564 1.00 90.44 89 LEU A N 1
ATOM 666 C CA . LEU A 1 89 ? -18.862 -1.067 20.312 1.00 90.44 89 LEU A CA 1
ATOM 667 C C . LEU A 1 89 ? -18.285 -2.481 20.131 1.00 90.44 89 LEU A C 1
ATOM 669 O O . LEU A 1 89 ? -18.049 -3.169 21.119 1.00 90.44 89 LEU A O 1
ATOM 673 N N . LEU A 1 90 ? -18.001 -2.893 18.893 1.00 88.62 90 LEU A N 1
ATOM 674 C CA . LEU A 1 90 ? -17.473 -4.227 18.576 1.00 88.62 90 LEU A CA 1
ATOM 675 C C . LEU A 1 90 ? -16.023 -4.450 19.033 1.00 88.62 90 LEU A C 1
ATOM 677 O O . LEU A 1 90 ? -15.623 -5.591 19.234 1.00 88.62 90 LEU A O 1
ATOM 681 N N . THR A 1 91 ? -15.231 -3.386 19.185 1.00 88.31 91 THR A N 1
ATOM 682 C CA . THR A 1 91 ? -13.822 -3.478 19.617 1.00 88.31 91 THR A CA 1
ATOM 683 C C . THR A 1 91 ? -13.688 -3.609 21.145 1.00 88.31 91 THR A C 1
ATOM 685 O O . THR A 1 91 ? -12.600 -3.882 21.650 1.00 88.31 91 THR A O 1
ATOM 688 N N . ARG A 1 92 ? -14.774 -3.428 21.910 1.00 90.94 92 ARG A N 1
ATOM 689 C CA . ARG A 1 92 ? -14.775 -3.620 23.371 1.00 90.94 92 ARG A CA 1
ATOM 690 C C . ARG A 1 92 ? -14.512 -5.086 23.719 1.00 90.94 92 ARG A C 1
ATOM 692 O O . ARG A 1 92 ? -14.932 -5.984 22.999 1.00 90.94 92 ARG A O 1
ATOM 699 N N . ALA A 1 93 ? -13.868 -5.331 24.861 1.00 88.38 93 ALA A N 1
ATOM 700 C CA . ALA A 1 93 ? -13.508 -6.683 25.304 1.00 88.38 93 ALA A CA 1
ATOM 701 C C . ALA A 1 93 ? -14.722 -7.616 25.489 1.00 88.38 93 ALA A C 1
ATOM 703 O O . ALA A 1 93 ? -14.619 -8.812 25.238 1.00 88.38 93 ALA A O 1
ATOM 704 N N . GLU A 1 94 ? -15.872 -7.068 25.888 1.00 88.31 94 GLU A N 1
ATOM 705 C CA . GLU A 1 94 ? -17.132 -7.816 26.030 1.00 88.31 94 GLU A CA 1
ATOM 706 C C . GLU A 1 94 ? -17.920 -7.938 24.711 1.00 88.31 94 GLU A C 1
ATOM 708 O O . GLU A 1 94 ? -18.954 -8.601 24.657 1.00 88.31 94 GLU A O 1
ATOM 713 N N . GLY A 1 95 ? -17.438 -7.307 23.636 1.00 88.50 95 GLY A N 1
ATOM 714 C CA . GLY A 1 95 ? -18.152 -7.176 22.372 1.00 88.50 95 GLY A CA 1
ATOM 715 C C . GLY A 1 95 ? -19.365 -6.245 22.465 1.00 88.50 95 GLY A C 1
ATOM 716 O O . GLY A 1 95 ? -19.451 -5.372 23.331 1.00 88.50 95 GLY A O 1
ATOM 717 N N . ALA A 1 96 ? -20.308 -6.426 21.539 1.00 90.88 96 ALA A N 1
ATOM 718 C CA . ALA A 1 96 ? -21.555 -5.673 21.496 1.00 90.88 96 ALA A CA 1
ATOM 719 C C . ALA A 1 96 ? -22.731 -6.571 21.120 1.00 90.88 96 ALA A C 1
ATOM 721 O O . ALA A 1 96 ? -22.634 -7.412 20.225 1.00 90.88 96 ALA A O 1
ATOM 722 N N . THR A 1 97 ? -23.865 -6.359 21.780 1.00 90.62 97 THR A N 1
ATOM 723 C CA . THR A 1 97 ? -25.113 -7.064 21.474 1.00 90.62 97 THR A CA 1
ATOM 724 C C . THR A 1 97 ? -25.941 -6.301 20.435 1.00 90.62 97 THR A C 1
ATOM 726 O O . THR A 1 97 ? -25.863 -5.076 20.331 1.00 90.62 97 THR A O 1
ATOM 729 N N . LEU A 1 98 ? -26.784 -7.012 19.676 1.00 86.75 98 LEU A N 1
ATOM 730 C CA . LEU A 1 98 ? -27.741 -6.411 18.732 1.00 86.75 98 LEU A CA 1
ATOM 731 C C . LEU A 1 98 ? -28.573 -5.259 19.329 1.00 86.75 98 LEU A C 1
ATOM 733 O O . LEU A 1 98 ? -28.584 -4.195 18.710 1.00 86.75 98 LEU A O 1
ATOM 737 N N . PRO A 1 99 ? -29.210 -5.391 20.513 1.00 89.06 99 PRO A N 1
ATOM 738 C CA . PRO A 1 99 ? -29.960 -4.284 21.107 1.00 89.06 99 PRO A CA 1
ATOM 739 C C . PRO A 1 99 ? -29.085 -3.051 21.375 1.00 89.06 99 PRO A C 1
ATOM 741 O O . PRO A 1 99 ? -29.469 -1.949 20.985 1.00 89.06 99 PRO A O 1
ATOM 744 N N . GLN A 1 100 ? -27.876 -3.230 21.921 1.00 88.81 100 GLN A N 1
ATOM 745 C CA . GLN A 1 100 ? -26.933 -2.126 22.161 1.00 88.81 100 GLN A CA 1
ATOM 746 C C . GLN A 1 100 ? -26.522 -1.422 20.859 1.00 88.81 100 GLN A C 1
ATOM 748 O O . GLN A 1 100 ? -26.426 -0.197 20.811 1.00 88.81 100 GLN A O 1
ATOM 753 N N . MET A 1 101 ? -26.318 -2.179 19.776 1.00 91.12 101 MET A N 1
ATOM 754 C CA . MET A 1 101 ? -26.006 -1.609 18.463 1.00 91.12 101 MET A CA 1
ATOM 755 C C . MET A 1 101 ? -27.185 -0.817 17.892 1.00 91.12 101 MET A C 1
ATOM 757 O O . MET A 1 101 ? -26.986 0.277 17.360 1.00 91.12 101 MET A O 1
ATOM 761 N N . THR A 1 102 ? -28.412 -1.333 18.006 1.00 92.12 102 THR A N 1
ATOM 762 C CA . THR A 1 102 ? -29.611 -0.629 17.527 1.00 92.12 102 THR A CA 1
ATOM 763 C C . THR A 1 102 ? -29.898 0.642 18.320 1.00 92.12 102 THR A C 1
ATOM 765 O O . THR A 1 102 ? -30.229 1.658 17.716 1.00 92.12 102 THR A O 1
ATOM 768 N N . GLU A 1 103 ? -29.694 0.627 19.638 1.00 91.88 103 GLU A N 1
ATOM 769 C CA . GLU A 1 103 ? -29.874 1.792 20.508 1.00 91.88 103 GLU A CA 1
ATOM 770 C C . GLU A 1 103 ? -28.861 2.896 20.177 1.00 91.88 103 GLU A C 1
ATOM 772 O O . GLU A 1 103 ? -29.236 4.047 19.963 1.00 91.88 103 GLU A O 1
ATOM 777 N N . ALA A 1 104 ? -27.583 2.537 20.032 1.00 89.38 104 ALA A N 1
ATOM 778 C CA . ALA A 1 104 ? -26.517 3.501 19.776 1.00 89.38 104 ALA A CA 1
ATOM 779 C C . ALA A 1 104 ? -26.536 4.088 18.351 1.00 89.38 104 ALA A C 1
ATOM 781 O O . ALA A 1 104 ? -26.060 5.200 18.124 1.00 89.38 104 ALA A O 1
ATOM 782 N N . THR A 1 105 ? -27.060 3.349 17.367 1.00 90.31 105 THR A N 1
ATOM 783 C CA . THR A 1 105 ? -27.072 3.773 15.953 1.00 90.31 105 THR A CA 1
ATOM 784 C C . THR A 1 105 ? -28.446 4.235 15.459 1.00 90.31 105 THR A C 1
ATOM 786 O O . THR A 1 105 ? -28.539 4.891 14.416 1.00 90.31 105 THR A O 1
ATOM 789 N N . GLY A 1 106 ? -29.530 3.892 16.157 1.00 89.56 106 GLY A N 1
ATOM 790 C CA . GLY A 1 106 ? -30.906 4.063 15.683 1.00 89.56 106 GLY A CA 1
ATOM 791 C C . GLY A 1 106 ? -31.235 3.221 14.443 1.00 89.56 106 GLY A C 1
ATOM 792 O O . GLY A 1 106 ? -32.134 3.575 13.681 1.00 89.56 106 GLY A O 1
ATOM 793 N N . TRP A 1 107 ? -30.464 2.167 14.162 1.00 90.81 107 TRP A N 1
ATOM 794 C CA . TRP A 1 107 ? -30.769 1.225 13.088 1.00 90.81 107 TRP A CA 1
ATOM 795 C C . TRP A 1 107 ? -31.811 0.205 13.530 1.00 90.81 107 TRP A C 1
ATOM 797 O O . TRP A 1 107 ? -31.854 -0.199 14.688 1.00 90.81 107 TRP A O 1
ATOM 807 N N . GLN A 1 108 ? -32.632 -0.252 12.584 1.00 87.69 108 GLN A N 1
ATOM 808 C CA . GLN A 1 108 ? -33.461 -1.430 12.827 1.00 87.69 108 GLN A CA 1
ATOM 809 C C . GLN A 1 108 ? -32.571 -2.677 12.893 1.00 87.69 108 GLN A C 1
ATOM 811 O O . GLN A 1 108 ? -31.519 -2.728 12.252 1.00 87.69 108 GLN A O 1
ATOM 816 N N . VAL A 1 109 ? -33.021 -3.695 13.630 1.00 82.19 109 VAL A N 1
ATOM 817 C CA . VAL A 1 109 ? -32.272 -4.941 13.880 1.00 82.19 109 VAL A CA 1
ATOM 818 C C . VAL A 1 109 ? -31.734 -5.554 12.587 1.00 82.19 109 VAL A C 1
ATOM 820 O O . VAL A 1 109 ? -30.557 -5.878 12.519 1.00 82.19 109 VAL A O 1
ATOM 823 N N . HIS A 1 110 ? -32.550 -5.629 11.533 1.00 80.44 110 HIS A N 1
ATOM 824 C CA . HIS A 1 110 ? -32.140 -6.219 10.257 1.00 80.44 110 HIS A CA 1
ATOM 825 C C . HIS A 1 110 ? -31.029 -5.434 9.538 1.00 80.44 110 HIS A C 1
ATOM 827 O O . HIS A 1 110 ? -30.243 -6.028 8.808 1.00 80.44 110 HIS A O 1
ATOM 833 N N . TYR A 1 111 ? -30.927 -4.116 9.741 1.00 81.88 111 TYR A N 1
ATOM 834 C CA . TYR A 1 111 ? -29.828 -3.322 9.183 1.00 81.88 111 TYR A CA 1
ATOM 835 C C . TYR A 1 111 ? -28.532 -3.535 9.965 1.00 81.88 111 TYR A C 1
ATOM 837 O O . TYR A 1 111 ? -27.473 -3.673 9.357 1.00 81.88 111 TYR A O 1
ATOM 845 N N . ALA A 1 112 ? -28.612 -3.571 11.299 1.00 82.00 112 ALA A N 1
ATOM 846 C CA . ALA A 1 112 ? -27.453 -3.846 12.143 1.00 82.00 112 ALA A CA 1
ATOM 847 C C . ALA A 1 112 ? -26.915 -5.266 11.896 1.00 82.00 112 ALA A C 1
ATOM 849 O O . ALA A 1 112 ? -25.716 -5.442 11.706 1.00 82.00 112 ALA A O 1
ATOM 850 N N . ASP A 1 113 ? -27.812 -6.249 11.816 1.00 79.62 113 ASP A N 1
ATOM 851 C CA . ASP A 1 113 ? -27.483 -7.654 11.588 1.00 79.62 113 ASP A CA 1
ATOM 852 C C . ASP A 1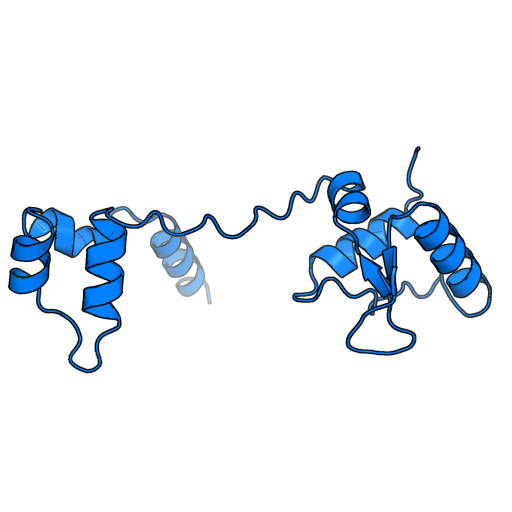 113 ? -26.812 -7.877 10.226 1.00 79.62 113 ASP A C 1
ATOM 854 O O . ASP A 1 113 ? -25.713 -8.411 10.174 1.00 79.62 113 ASP A O 1
ATOM 858 N N . VAL A 1 114 ? -27.373 -7.356 9.127 1.00 76.75 114 VAL A N 1
ATOM 859 C CA . VAL A 1 114 ? -26.781 -7.504 7.779 1.00 76.75 114 VAL A CA 1
ATOM 860 C C . VAL A 1 114 ? -25.403 -6.842 7.652 1.00 76.75 114 VAL A C 1
ATOM 862 O O . VAL A 1 114 ? -24.562 -7.311 6.889 1.00 76.75 114 VAL A O 1
ATOM 865 N N . LEU A 1 115 ? -25.147 -5.746 8.367 1.00 76.31 115 LEU A N 1
ATOM 866 C CA . LEU A 1 115 ? -23.856 -5.054 8.306 1.00 76.31 115 LEU A CA 1
ATOM 867 C C . LEU A 1 115 ? -22.770 -5.733 9.150 1.00 76.31 115 LEU A C 1
ATOM 869 O O . LEU A 1 115 ? -21.592 -5.637 8.807 1.00 76.31 115 LEU A O 1
ATOM 873 N N . VAL A 1 116 ? -23.157 -6.397 10.240 1.00 77.06 116 VAL A N 1
ATOM 874 C CA . VAL A 1 116 ? -22.245 -7.122 11.139 1.00 77.06 116 VAL A CA 1
ATOM 875 C C . VAL A 1 116 ? -22.020 -8.552 10.647 1.00 77.06 116 VAL A C 1
ATOM 877 O O . VAL A 1 116 ? -20.885 -9.019 10.585 1.00 77.06 116 VAL A O 1
ATOM 880 N N . MET A 1 117 ? -23.098 -9.230 10.259 1.00 72.81 117 MET A N 1
ATOM 881 C CA . MET A 1 117 ? -23.132 -10.567 9.679 1.00 72.81 117 MET A CA 1
ATOM 882 C C . MET A 1 117 ? -23.821 -10.504 8.311 1.00 72.81 117 MET A C 1
ATOM 884 O O . MET A 1 117 ? -25.019 -10.780 8.200 1.00 72.81 117 MET A O 1
ATOM 888 N N . PRO A 1 118 ? -23.094 -10.150 7.235 1.00 63.44 118 PRO A N 1
ATOM 889 C CA . PRO A 1 118 ? -23.682 -10.153 5.906 1.00 63.44 118 PRO A CA 1
ATOM 890 C C . PRO A 1 118 ? -24.157 -11.566 5.580 1.00 63.44 118 PRO A C 1
ATOM 892 O O . PRO A 1 118 ? -23.359 -12.490 5.420 1.00 63.44 118 PRO A O 1
ATOM 895 N N . THR A 1 119 ? -25.475 -11.743 5.485 1.00 62.28 119 THR A N 1
ATOM 896 C CA . THR A 1 119 ? -26.047 -12.991 4.989 1.00 62.28 119 THR A CA 1
ATOM 897 C C . THR A 1 119 ? -25.481 -13.236 3.590 1.00 62.28 119 THR A C 1
ATOM 899 O O . THR A 1 119 ? -25.492 -12.356 2.724 1.00 62.28 119 THR A O 1
ATOM 902 N N . CYS A 1 120 ? -24.957 -14.440 3.344 1.00 56.25 120 CYS A N 1
ATOM 903 C CA . CYS A 1 120 ? -24.289 -14.780 2.080 1.00 56.25 120 CYS A CA 1
ATOM 904 C C . CYS A 1 120 ? -25.189 -14.621 0.839 1.00 56.25 120 CYS A C 1
ATOM 906 O O . CYS A 1 120 ? -24.701 -14.714 -0.282 1.00 56.25 120 CYS A O 1
ATOM 908 N N . VAL A 1 121 ? -26.491 -14.388 1.030 1.00 52.66 121 VAL A N 1
ATOM 909 C CA . VAL A 1 121 ? -27.518 -14.258 -0.009 1.00 52.66 121 VAL A CA 1
ATOM 910 C C . VAL A 1 121 ? -27.276 -13.049 -0.930 1.00 52.66 121 VAL A C 1
ATOM 912 O O . VAL A 1 121 ? -27.779 -13.042 -2.049 1.00 52.66 121 VAL A O 1
ATOM 915 N N . GLY A 1 122 ? -26.459 -12.067 -0.525 1.00 51.34 122 GLY A N 1
ATOM 916 C CA . GLY A 1 122 ? -26.155 -10.882 -1.345 1.00 51.34 122 GLY A CA 1
ATOM 917 C C . GLY A 1 122 ? -24.681 -10.476 -1.440 1.00 51.34 122 GLY A C 1
ATOM 918 O O . GLY A 1 122 ? -24.391 -9.455 -2.059 1.00 51.34 122 GLY A O 1
ATOM 919 N N . ASN A 1 123 ? -23.744 -11.224 -0.843 1.00 50.50 123 ASN A N 1
ATOM 920 C CA . ASN A 1 123 ? -22.320 -10.874 -0.871 1.00 50.50 123 ASN A CA 1
ATOM 921 C C . ASN A 1 123 ? -21.588 -11.623 -2.008 1.00 50.50 123 ASN A C 1
ATOM 923 O O . ASN A 1 123 ? -21.355 -12.828 -1.872 1.00 50.50 123 ASN A O 1
ATOM 927 N N . PRO A 1 124 ? -21.169 -10.950 -3.102 1.00 56.75 124 PRO A N 1
ATOM 928 C CA . PRO A 1 124 ? -20.489 -11.608 -4.220 1.00 56.75 124 PRO A CA 1
ATOM 929 C C . PRO A 1 124 ? -19.147 -12.246 -3.822 1.00 56.75 124 PRO A C 1
ATOM 931 O O . PRO A 1 124 ? -18.732 -13.217 -4.453 1.00 56.75 124 PRO A O 1
ATOM 934 N N . ALA A 1 125 ? -18.503 -11.777 -2.744 1.00 52.25 125 ALA A N 1
ATOM 935 C CA . ALA A 1 125 ? -17.283 -12.388 -2.218 1.00 52.25 125 ALA A CA 1
ATOM 936 C C . ALA A 1 125 ? -17.545 -13.770 -1.579 1.00 52.25 125 ALA A C 1
ATOM 938 O O . ALA A 1 125 ? -16.771 -14.696 -1.801 1.00 52.25 125 ALA A O 1
ATOM 939 N N . CYS A 1 126 ? -18.671 -13.955 -0.874 1.00 46.94 126 CYS A N 1
ATOM 940 C CA . CYS A 1 126 ? -19.048 -15.258 -0.301 1.00 46.94 126 CYS A CA 1
ATOM 941 C C . CYS A 1 126 ? -19.520 -16.270 -1.360 1.00 46.94 126 CYS A C 1
ATOM 943 O O . CYS A 1 126 ? -19.415 -17.480 -1.151 1.00 46.94 126 CYS A O 1
ATOM 945 N N . VAL A 1 127 ? -20.068 -15.804 -2.488 1.00 51.31 127 VAL A N 1
ATOM 946 C CA . VAL A 1 127 ? -20.492 -16.687 -3.590 1.00 51.31 127 VAL A CA 1
ATOM 947 C C . VAL A 1 127 ? -19.280 -17.242 -4.345 1.00 51.31 127 VAL A C 1
ATOM 949 O O . VAL A 1 127 ? -19.268 -18.428 -4.675 1.00 51.31 127 VAL A O 1
ATOM 952 N N . ALA A 1 128 ? -18.240 -16.430 -4.560 1.00 52.38 128 ALA A N 1
ATOM 953 C CA . ALA A 1 128 ? -17.019 -16.857 -5.247 1.00 52.38 128 ALA A CA 1
ATOM 954 C C . ALA A 1 128 ? -16.287 -17.999 -4.510 1.00 52.38 128 ALA A C 1
ATOM 956 O O . ALA A 1 128 ? -15.844 -18.961 -5.137 1.00 52.38 128 ALA A O 1
ATOM 957 N N . GLU A 1 129 ? -16.233 -17.943 -3.177 1.00 49.41 129 GLU A N 1
ATOM 958 C CA . GLU A 1 129 ? -15.552 -18.946 -2.345 1.00 49.41 129 GLU A CA 1
ATOM 959 C C . GLU A 1 129 ? -16.259 -20.317 -2.354 1.00 49.41 129 GLU A C 1
ATOM 961 O O . GLU A 1 129 ? -15.614 -21.365 -2.406 1.00 49.41 129 GLU A O 1
ATOM 966 N N . ARG A 1 130 ? -17.600 -20.341 -2.395 1.00 48.09 130 ARG A N 1
ATOM 967 C CA . ARG A 1 130 ? -18.379 -21.594 -2.463 1.00 48.09 130 ARG A CA 1
ATOM 968 C C . ARG A 1 130 ? -18.271 -22.314 -3.806 1.00 48.09 130 ARG A C 1
ATOM 970 O O . ARG A 1 130 ? -18.366 -23.539 -3.832 1.00 48.09 130 ARG A O 1
ATOM 977 N N . VAL A 1 131 ? -18.092 -21.581 -4.906 1.00 52.69 131 VAL A N 1
ATOM 978 C CA . VAL A 1 131 ? -17.904 -22.177 -6.241 1.00 52.69 131 VAL A CA 1
ATOM 979 C C . VAL A 1 131 ? -16.525 -22.835 -6.352 1.00 52.69 131 VAL A C 1
ATOM 981 O O . VAL A 1 131 ? -16.415 -23.902 -6.949 1.00 52.69 131 VAL A O 1
ATOM 984 N N . ALA A 1 132 ? -15.496 -22.266 -5.717 1.00 52.22 132 ALA A N 1
ATOM 985 C CA . ALA A 1 132 ? -14.153 -22.848 -5.701 1.00 52.22 132 ALA A CA 1
ATOM 986 C C . ALA A 1 132 ? -14.073 -24.164 -4.897 1.00 52.22 132 ALA A C 1
ATOM 988 O O . ALA A 1 132 ? -13.376 -25.089 -5.303 1.00 52.22 132 ALA A O 1
ATOM 989 N N . MET A 1 133 ? -14.831 -24.293 -3.800 1.00 47.81 133 MET A N 1
ATOM 990 C CA . MET A 1 133 ? -14.770 -25.463 -2.906 1.00 47.81 133 MET A CA 1
ATOM 991 C C . MET A 1 133 ? -15.479 -26.722 -3.446 1.00 47.81 133 MET A C 1
ATOM 993 O O . MET A 1 133 ? -15.340 -27.795 -2.867 1.00 47.81 133 MET A O 1
ATOM 997 N N . LYS A 1 134 ? -16.272 -26.616 -4.523 1.00 50.91 134 LYS A N 1
ATOM 998 C CA . LYS A 1 134 ? -17.041 -27.747 -5.080 1.00 50.91 134 LYS A CA 1
ATOM 999 C C . LYS A 1 134 ? -16.390 -28.407 -6.306 1.00 50.91 134 LYS A C 1
ATOM 1001 O O . LYS A 1 134 ? -16.997 -29.301 -6.890 1.00 50.91 134 LYS A O 1
ATOM 1006 N N . SER A 1 135 ? -15.180 -27.978 -6.669 1.00 45.28 135 SER A N 1
ATOM 1007 C CA . SER A 1 135 ? -14.418 -28.472 -7.828 1.00 45.28 135 SER A CA 1
ATOM 1008 C C . SER A 1 135 ? -13.050 -29.066 -7.455 1.00 45.28 135 SER A C 1
ATOM 1010 O O . SER A 1 135 ? -12.143 -29.051 -8.285 1.00 45.28 135 SER A O 1
ATOM 1012 N N . ALA A 1 136 ? -12.894 -29.579 -6.232 1.00 42.09 136 ALA A N 1
ATOM 1013 C CA . ALA A 1 136 ? -11.730 -30.366 -5.818 1.00 42.09 136 ALA A CA 1
ATOM 1014 C C . ALA A 1 136 ? -12.136 -31.818 -5.544 1.00 42.09 136 ALA A C 1
ATOM 1016 O O . ALA A 1 136 ? -13.215 -32.010 -4.935 1.00 42.09 136 ALA A O 1
#

Radius of gyration: 22.95 Å; Cα contacts (8 Å, |Δi|>4): 117; chains: 1; bounding box: 60×41×46 Å

Secondary structure (DSSP, 8-state):
-PPPHHHHHHHHHHHHSTT-B-----TT--HHHHHHHHHHHHHTTSEEE-SSSTT-EEE-HHHHHHTT----PPPPP-TTSHHHHHHHHHHSTT---HHHHHHHH---HHHHHHHHS--TTS-HHHHHHHHHTT--

Nearest PDB structures (foldseek):
  6c28-assembly3_A  TM=5.374E-01  e=9.161E-01  Rhodopseudomonas palustris CGA009
  1u6g-assembly1_A  TM=6.923E-01  e=2.194E+00  Homo sapiens
  9cai-assembly1_AT  TM=7.106E-01  e=1.820E+00  Caenorhabdi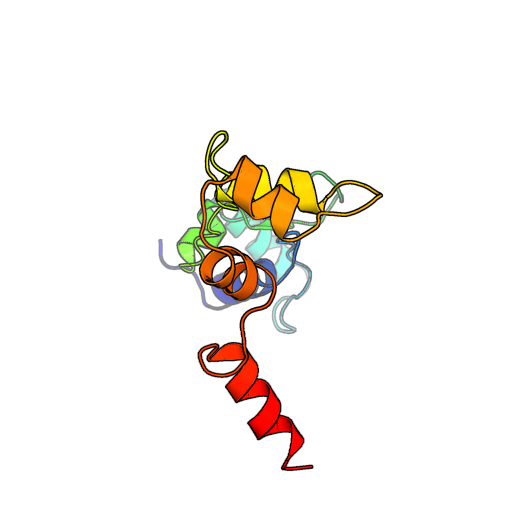tis elegans
  5oqj-assembly1_2  TM=6.065E-01  e=1.820E+00  Saccharomyces cerevisiae S288C
  8or2-assembly1_A  TM=5.496E-01  e=4.640E+00  Homo sapiens

Sequence (136 aa):
MKLTDTQRALLEAAAQHPQKKLINFPDTLKGGARIKVLTSMHNAELIEPSAAEPEVFVATATGLQAIGFTSQAPRAKREGTKQAVLIELLTRAEGATLPQMTEATGWQVHYADVLVMPTCVGNPACVAERVAMKSA